Protein AF-A0A2N6DY62-F1 (afdb_monomer)

Secondary structure (DSSP, 8-state):
--S---SS--SS-TT-SS--HHHHHHHHHT-S-------HHHHHHHHHHHH--GGGSTT----

Sequence (63 aa):
MDATRKKHPCPDCRMCQWCSDDRCRLCLATGTGCRKKLSMAEQIALYEELNHPCSQRPGCSGD

Solvent-accessible surface area (backbone atoms only — not comparable to full-atom values): 4239 Å² total; per-residue (Å²): 138,84,88,76,82,48,82,43,96,53,89,62,31,85,78,34,79,82,64,55,69,73,57,27,51,55,53,41,73,56,72,71,68,80,72,78,80,62,52,73,67,55,48,50,54,53,49,50,66,75,62,53,54,60,94,75,44,93,82,57,79,79,129

Radius of gyration: 18.84 Å; Cα contacts (8 Å, |Δi|>4): 30; chains: 1; bounding box: 28×17×57 Å

Foldseek 3Di:
DDPDDQVDPDPQASRHPPDDPVVSVVNCVPVDDDPPPDDPVRVVVVVCVVPPPLVPDVPSPDD

Mean predicted aligned error: 13.09 Å

pLDDT: mean 73.84, std 12.64, range [48.69, 96.38]

Structure (mmCIF, N/CA/C/O backbone):
data_AF-A0A2N6DY62-F1
#
_entry.id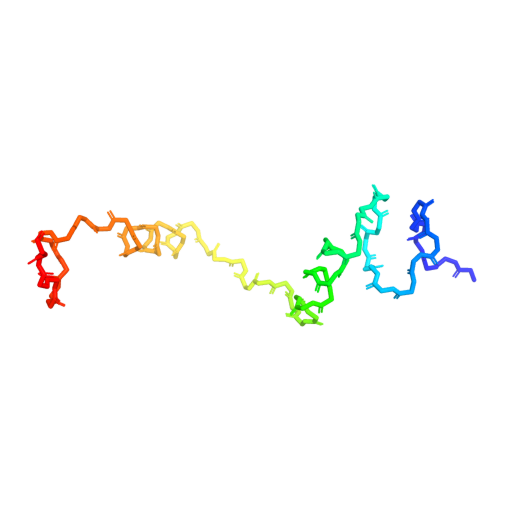   AF-A0A2N6DY62-F1
#
loop_
_atom_site.group_PDB
_atom_site.id
_atom_site.type_symbol
_atom_site.label_atom_id
_atom_site.label_alt_id
_atom_site.label_comp_id
_atom_site.label_asym_id
_atom_site.label_entity_id
_atom_site.label_seq_id
_atom_site.pdbx_PDB_ins_code
_atom_site.Cartn_x
_atom_site.Cartn_y
_atom_site.Cartn_z
_atom_site.occupancy
_atom_site.B_iso_or_equiv
_atom_site.auth_seq_id
_atom_site.auth_comp_id
_atom_site.auth_asym_id
_atom_site.auth_atom_id
_atom_site.pdbx_PDB_model_num
ATOM 1 N N . MET A 1 1 ? -2.432 -1.632 -28.873 1.00 48.69 1 MET A N 1
ATOM 2 C CA . MET A 1 1 ? -2.681 -0.252 -28.417 1.00 48.69 1 MET A CA 1
ATOM 3 C C . MET A 1 1 ? -3.003 -0.300 -26.935 1.00 48.69 1 MET A C 1
ATOM 5 O O . MET A 1 1 ? -3.891 -1.043 -26.552 1.00 48.69 1 MET A O 1
ATOM 9 N N . ASP A 1 2 ? -2.178 0.418 -26.173 1.00 52.19 2 ASP A N 1
ATOM 10 C CA . ASP A 1 2 ? -2.241 0.798 -24.753 1.00 52.19 2 ASP A CA 1
ATOM 11 C C . ASP A 1 2 ? -2.355 -0.275 -23.645 1.00 52.19 2 ASP A C 1
ATOM 13 O O . ASP A 1 2 ? -3.403 -0.503 -23.056 1.00 52.19 2 ASP A O 1
ATOM 17 N N . ALA A 1 3 ? -1.201 -0.850 -23.286 1.00 56.31 3 ALA A N 1
ATOM 18 C CA . ALA A 1 3 ? -0.917 -1.314 -21.925 1.00 56.31 3 ALA A CA 1
ATOM 19 C C . ALA A 1 3 ? 0.018 -0.294 -21.237 1.00 56.31 3 ALA A C 1
ATOM 21 O O . ALA A 1 3 ? 1.184 -0.574 -20.964 1.00 56.31 3 ALA A O 1
ATOM 22 N N . THR A 1 4 ? -0.464 0.944 -21.085 1.00 58.12 4 THR A N 1
ATOM 23 C CA . THR A 1 4 ? -0.060 1.946 -20.079 1.00 58.12 4 T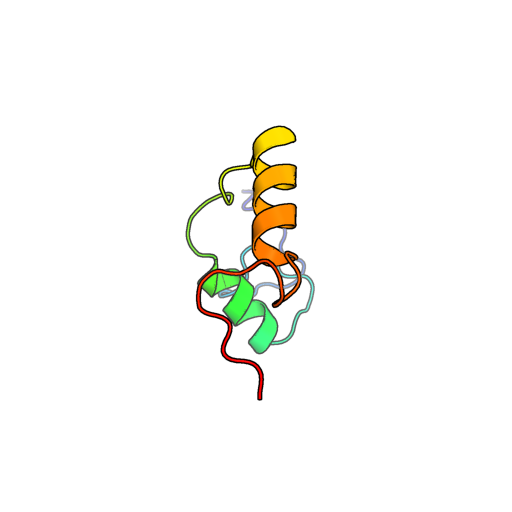HR A CA 1
ATOM 24 C C . THR A 1 4 ? 1.428 1.983 -19.677 1.00 58.12 4 THR A C 1
ATOM 26 O O . THR A 1 4 ? 1.823 1.540 -18.599 1.00 58.12 4 THR A O 1
ATOM 29 N N . ARG A 1 5 ? 2.241 2.559 -20.572 1.00 61.34 5 ARG A N 1
ATOM 30 C CA . ARG A 1 5 ? 3.527 3.274 -20.378 1.00 61.34 5 ARG A CA 1
ATOM 31 C C . ARG A 1 5 ? 4.287 3.027 -19.062 1.00 61.34 5 ARG A C 1
ATOM 33 O O . ARG A 1 5 ? 4.466 3.941 -18.254 1.00 61.34 5 ARG A O 1
ATOM 40 N N . LYS A 1 6 ? 4.865 1.837 -18.884 1.00 61.34 6 LYS A N 1
ATOM 41 C CA . LYS A 1 6 ? 6.020 1.711 -17.978 1.00 61.34 6 LYS A CA 1
ATOM 42 C C . LYS A 1 6 ? 7.151 2.591 -18.534 1.00 61.34 6 LYS A C 1
ATOM 44 O O . LYS A 1 6 ? 7.432 2.530 -19.728 1.00 61.34 6 LYS A O 1
ATOM 49 N N . LYS A 1 7 ? 7.821 3.393 -17.693 1.00 64.88 7 LYS A N 1
ATOM 50 C CA . LYS A 1 7 ? 8.983 4.209 -18.124 1.00 64.88 7 LYS A CA 1
ATOM 51 C C . LYS A 1 7 ? 10.159 3.349 -18.610 1.00 64.88 7 LYS A C 1
ATOM 53 O O . LYS A 1 7 ? 11.018 3.831 -19.335 1.00 64.88 7 LYS A O 1
ATOM 58 N N . HIS A 1 8 ? 10.192 2.086 -18.196 1.00 67.25 8 HIS A N 1
ATOM 59 C CA . HIS A 1 8 ? 11.156 1.081 -18.615 1.00 67.25 8 HIS A CA 1
ATOM 60 C C . HIS A 1 8 ? 10.400 -0.222 -18.932 1.00 67.25 8 HIS A C 1
ATOM 62 O O . HIS A 1 8 ? 9.498 -0.583 -18.163 1.00 67.25 8 HIS A O 1
ATOM 68 N N . PRO A 1 9 ? 10.728 -0.927 -20.034 1.00 67.62 9 PRO A N 1
ATOM 69 C CA . PRO A 1 9 ? 10.104 -2.194 -20.420 1.00 67.62 9 PRO A CA 1
ATOM 70 C C . PRO A 1 9 ? 10.568 -3.360 -19.530 1.00 67.62 9 PRO A C 1
ATOM 72 O O . PRO A 1 9 ? 11.056 -4.376 -20.008 1.00 67.62 9 PRO A O 1
ATOM 75 N N . CYS A 1 10 ? 10.406 -3.215 -18.216 1.00 73.50 10 CYS A N 1
ATOM 76 C CA . CYS A 1 10 ? 10.653 -4.285 -17.266 1.00 73.50 10 CYS A CA 1
ATOM 77 C C . CYS A 1 10 ? 9.527 -5.328 -17.372 1.00 73.50 10 CYS A C 1
ATOM 79 O O . CYS A 1 10 ? 8.348 -4.957 -17.202 1.00 73.50 10 CYS A O 1
ATOM 81 N N . PRO A 1 11 ? 9.856 -6.608 -17.626 1.00 70.81 11 PRO A N 1
ATOM 82 C C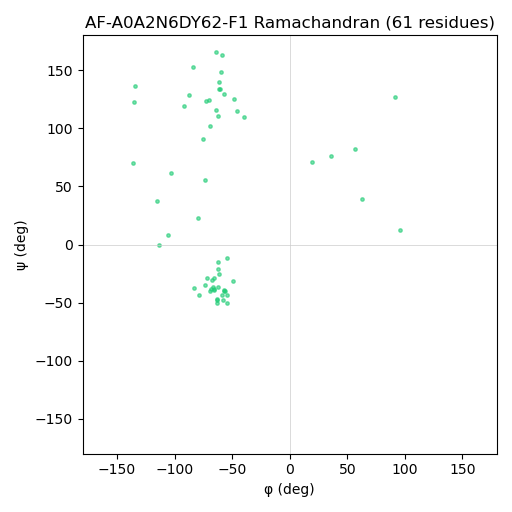A . PRO A 1 11 ? 8.866 -7.679 -17.621 1.00 70.81 11 PRO A CA 1
ATOM 83 C C . PRO A 1 11 ? 8.323 -7.923 -16.205 1.00 70.81 11 PRO A C 1
ATOM 85 O O . PRO A 1 11 ? 7.142 -8.220 -16.044 1.00 70.81 11 PRO A O 1
ATOM 88 N N . ASP A 1 12 ? 9.149 -7.675 -15.188 1.00 69.56 12 ASP A N 1
ATOM 89 C CA . ASP A 1 12 ? 8.885 -8.017 -13.789 1.00 69.56 12 ASP A CA 1
ATOM 90 C C . ASP A 1 12 ? 8.027 -6.967 -13.066 1.00 69.56 12 ASP A C 1
ATOM 92 O O . ASP A 1 12 ? 7.145 -7.260 -12.268 1.00 69.56 12 ASP A O 1
ATOM 96 N N . CYS A 1 13 ? 8.221 -5.686 -13.347 1.00 77.19 13 CYS A N 1
ATOM 97 C CA . CYS A 1 13 ? 7.548 -4.632 -12.597 1.00 77.19 13 CYS A CA 1
ATOM 98 C C . CYS A 1 13 ? 6.172 -4.279 -13.183 1.00 77.19 13 CYS A C 1
ATOM 100 O O . CYS A 1 13 ? 6.082 -3.888 -14.343 1.00 77.19 13 CYS A O 1
ATOM 102 N N . ARG A 1 14 ? 5.101 -4.264 -12.375 1.00 72.88 14 ARG A N 1
ATOM 103 C CA . ARG A 1 14 ? 3.780 -3.743 -12.807 1.00 72.88 14 ARG A CA 1
ATOM 104 C C . ARG A 1 14 ? 3.781 -2.230 -13.073 1.00 72.88 14 ARG A C 1
ATOM 106 O O . ARG A 1 14 ? 3.147 -1.787 -14.021 1.00 72.88 14 ARG A O 1
ATOM 113 N N . MET A 1 15 ? 4.533 -1.457 -12.284 1.00 73.56 15 MET A N 1
ATOM 114 C CA . MET A 1 15 ? 4.642 0.007 -12.386 1.00 73.56 15 MET A CA 1
ATOM 115 C C . MET A 1 15 ? 6.113 0.437 -12.251 1.00 73.56 15 MET A C 1
ATOM 117 O O . MET A 1 15 ? 6.534 0.962 -11.222 1.00 73.56 15 MET A O 1
ATOM 121 N N . CYS A 1 16 ? 6.930 0.141 -13.265 1.00 78.81 16 CYS A N 1
ATOM 122 C CA . CYS A 1 16 ? 8.371 0.388 -13.190 1.00 78.81 16 CYS A CA 1
ATOM 123 C C . CYS A 1 16 ? 8.698 1.891 -13.229 1.00 78.81 16 CYS A C 1
ATOM 125 O O . CYS A 1 16 ? 8.349 2.588 -14.187 1.00 78.81 16 CYS A O 1
ATOM 127 N N . GLN A 1 17 ? 9.425 2.360 -12.214 1.00 81.44 17 GLN A N 1
ATOM 128 C CA . GLN A 1 17 ? 9.959 3.722 -12.118 1.00 81.44 17 GLN A CA 1
ATOM 129 C C . GLN A 1 17 ? 11.496 3.731 -12.132 1.00 81.44 17 GLN A C 1
ATOM 131 O O . GLN A 1 17 ? 12.088 4.512 -11.400 1.00 81.44 17 GLN A O 1
ATOM 136 N N . TRP A 1 18 ? 12.140 2.853 -12.916 1.00 78.38 18 TRP A N 1
ATOM 137 C CA . TRP A 1 18 ? 13.605 2.663 -12.875 1.00 78.38 18 TRP A CA 1
ATOM 138 C C . TRP A 1 18 ? 14.119 2.142 -11.526 1.00 78.38 18 TRP A C 1
ATOM 140 O O . TRP A 1 18 ? 15.144 2.558 -10.995 1.00 78.38 18 TRP A O 1
ATOM 150 N N . CYS A 1 19 ? 13.368 1.232 -10.928 1.00 79.38 19 CYS A N 1
ATOM 151 C CA . CYS A 1 19 ? 13.761 0.627 -9.670 1.00 79.38 19 CYS A CA 1
ATOM 152 C C . CYS A 1 19 ? 14.720 -0.553 -9.896 1.00 79.38 19 CYS A C 1
ATOM 154 O O . CYS A 1 19 ? 14.659 -1.197 -10.939 1.00 79.38 19 CYS A O 1
ATOM 156 N N . SER A 1 20 ? 15.576 -0.843 -8.912 1.00 82.88 20 SER A N 1
ATOM 157 C CA . SER A 1 20 ? 16.457 -2.017 -8.926 1.00 82.88 20 SER A CA 1
ATOM 158 C C . SER A 1 20 ? 15.676 -3.336 -8.892 1.00 82.88 20 SER A C 1
ATOM 160 O O . SER A 1 20 ? 14.497 -3.365 -8.521 1.00 82.88 20 SER A O 1
ATOM 162 N N . ASP A 1 21 ? 16.353 -4.440 -9.204 1.00 79.81 21 ASP A N 1
ATOM 163 C CA . ASP A 1 21 ? 15.762 -5.782 -9.233 1.00 79.81 21 ASP A CA 1
ATOM 164 C C . ASP A 1 21 ? 15.109 -6.175 -7.902 1.00 79.81 21 ASP A C 1
ATOM 166 O O . ASP A 1 21 ? 14.004 -6.717 -7.895 1.00 79.81 21 ASP A O 1
ATOM 170 N N . ASP A 1 22 ? 15.723 -5.829 -6.763 1.00 80.12 22 ASP A N 1
ATOM 171 C CA . ASP A 1 22 ? 15.136 -6.021 -5.428 1.00 80.12 22 ASP A CA 1
ATOM 172 C C . ASP A 1 22 ? 13.759 -5.371 -5.298 1.00 80.12 22 ASP A C 1
ATOM 174 O O . ASP A 1 22 ? 12.806 -5.965 -4.789 1.00 80.12 22 ASP A O 1
ATOM 178 N N . ARG A 1 23 ? 13.624 -4.148 -5.808 1.00 79.25 23 ARG A N 1
ATOM 179 C CA . ARG A 1 23 ? 12.362 -3.410 -5.760 1.00 79.25 23 ARG A CA 1
ATOM 180 C C . ARG A 1 23 ? 11.347 -3.983 -6.747 1.00 79.25 23 ARG A C 1
ATOM 182 O O . ARG A 1 23 ? 10.162 -4.018 -6.415 1.00 79.25 23 ARG A O 1
ATOM 189 N N . CYS A 1 24 ? 11.784 -4.476 -7.909 1.00 79.38 24 CYS A N 1
ATOM 190 C CA . CYS A 1 24 ? 10.883 -5.187 -8.819 1.00 79.38 24 CYS A CA 1
ATOM 191 C C . CYS A 1 24 ? 10.377 -6.506 -8.229 1.00 79.38 24 CYS A C 1
ATOM 193 O O . CYS A 1 24 ? 9.180 -6.783 -8.348 1.00 79.38 24 CYS A O 1
ATOM 195 N N . ARG A 1 25 ? 11.213 -7.258 -7.497 1.00 76.19 25 ARG A N 1
ATOM 196 C CA . ARG A 1 25 ? 10.779 -8.464 -6.768 1.00 76.19 25 ARG A CA 1
ATOM 197 C C . ARG A 1 25 ? 9.654 -8.167 -5.775 1.00 76.19 25 ARG A C 1
ATOM 199 O O . ARG A 1 25 ? 8.697 -8.931 -5.703 1.00 76.19 25 ARG A O 1
ATOM 206 N N . LEU A 1 26 ? 9.694 -7.033 -5.075 1.00 74.25 26 LEU A N 1
ATOM 207 C CA . LEU A 1 26 ? 8.610 -6.618 -4.169 1.00 74.25 26 LEU A CA 1
ATOM 208 C C . LEU A 1 26 ? 7.314 -6.256 -4.922 1.00 74.25 26 LEU A C 1
ATOM 210 O O . LEU A 1 26 ? 6.205 -6.588 -4.487 1.00 74.25 26 LEU A O 1
ATOM 214 N N . CYS A 1 27 ? 7.433 -5.605 -6.082 1.00 71.38 27 CYS A N 1
ATOM 215 C CA . CYS A 1 27 ? 6.286 -5.290 -6.939 1.00 71.38 27 CYS A CA 1
ATOM 216 C C . CYS A 1 27 ? 5.610 -6.543 -7.525 1.00 71.38 27 CYS A C 1
ATOM 218 O O . CYS A 1 27 ? 4.398 -6.506 -7.772 1.00 71.38 27 CYS A O 1
ATOM 220 N N . LEU A 1 28 ? 6.378 -7.620 -7.728 1.00 69.56 28 LEU A N 1
ATOM 221 C CA . LEU A 1 28 ? 5.905 -8.950 -8.125 1.00 69.56 28 LEU A CA 1
ATOM 222 C C . LEU A 1 28 ? 5.312 -9.741 -6.959 1.00 69.56 28 LEU A C 1
ATOM 224 O O . LEU A 1 28 ? 4.251 -10.339 -7.111 1.00 69.56 28 LEU A O 1
ATOM 228 N N . ALA A 1 29 ? 5.963 -9.723 -5.791 1.00 66.69 29 ALA A N 1
ATOM 229 C CA . ALA A 1 29 ? 5.522 -10.454 -4.599 1.00 66.69 29 ALA A CA 1
ATOM 230 C C . ALA A 1 29 ? 4.143 -9.990 -4.107 1.00 66.69 29 ALA A C 1
ATOM 232 O O . ALA A 1 29 ? 3.381 -10.750 -3.521 1.00 66.69 29 ALA A O 1
ATOM 233 N N . THR A 1 30 ? 3.771 -8.751 -4.422 1.00 66.81 30 THR A N 1
ATOM 234 C CA . THR A 1 30 ? 2.426 -8.205 -4.188 1.00 66.81 30 THR A CA 1
ATOM 235 C C . THR A 1 30 ? 1.411 -8.641 -5.264 1.00 66.81 30 THR A C 1
ATOM 237 O O . THR A 1 30 ? 0.414 -7.952 -5.495 1.00 66.81 30 THR A O 1
ATOM 240 N N . GLY A 1 31 ? 1.675 -9.760 -5.955 1.00 58.75 31 GLY A N 1
ATOM 241 C CA . GLY A 1 31 ? 1.063 -10.247 -7.199 1.00 58.75 31 GLY A CA 1
ATOM 242 C C . GLY A 1 31 ? -0.460 -10.382 -7.227 1.00 58.75 31 GLY A C 1
ATOM 243 O O . GLY A 1 31 ? -1.038 -10.462 -8.305 1.00 58.75 31 GLY A O 1
ATOM 244 N N . THR A 1 32 ? -1.144 -10.281 -6.094 1.00 56.88 32 THR A N 1
ATOM 245 C CA . THR A 1 32 ? -2.606 -10.302 -6.028 1.00 56.88 32 THR A CA 1
ATOM 246 C C . THR A 1 32 ? -3.136 -9.216 -5.109 1.00 56.88 32 THR A C 1
ATOM 248 O O . THR A 1 32 ? -2.863 -9.206 -3.912 1.00 56.88 32 THR A O 1
ATOM 251 N N . GLY A 1 33 ? -3.979 -8.362 -5.682 1.00 54.19 33 GLY A N 1
ATOM 252 C CA . GLY A 1 33 ? -4.979 -7.618 -4.936 1.00 54.19 33 GLY A CA 1
ATOM 253 C C . GLY A 1 33 ? -4.508 -6.262 -4.444 1.00 54.19 33 GLY A C 1
ATOM 254 O O . GLY A 1 33 ? -3.532 -6.126 -3.713 1.00 54.19 33 GLY A O 1
ATOM 255 N N . CYS A 1 34 ? -5.295 -5.247 -4.788 1.00 52.50 34 CYS A N 1
ATOM 256 C CA . CYS A 1 34 ? -5.516 -4.125 -3.893 1.00 52.50 34 CYS A CA 1
ATOM 257 C C . CYS A 1 34 ? -5.638 -4.715 -2.477 1.00 52.50 34 CYS A C 1
ATOM 259 O O . CYS A 1 34 ? -6.588 -5.458 -2.221 1.00 52.50 34 CYS A O 1
ATOM 261 N N . ARG A 1 35 ? -4.652 -4.493 -1.590 1.00 64.06 35 ARG A N 1
ATOM 262 C CA . ARG A 1 35 ? -4.833 -4.809 -0.165 1.00 64.06 35 ARG A CA 1
ATOM 263 C C . ARG A 1 35 ? -6.177 -4.190 0.192 1.00 64.06 35 ARG A C 1
ATOM 265 O O . ARG A 1 35 ? -6.379 -3.022 -0.151 1.00 64.06 35 ARG A O 1
ATOM 272 N N . LYS A 1 36 ? -7.108 -4.986 0.736 1.00 72.00 36 LYS A N 1
ATOM 273 C CA . LYS A 1 36 ? -8.453 -4.507 1.072 1.00 72.00 36 LYS A CA 1
ATOM 274 C C . LYS A 1 36 ? -8.260 -3.176 1.787 1.00 72.00 36 LYS A C 1
ATOM 276 O O . LYS A 1 36 ? -7.568 -3.138 2.804 1.00 72.00 36 LYS A O 1
ATOM 281 N N . LYS A 1 37 ? -8.739 -2.084 1.181 1.00 81.19 37 LYS A N 1
ATOM 282 C CA . LYS A 1 37 ? -8.624 -0.768 1.801 1.00 81.19 37 LYS A CA 1
ATOM 283 C C . LYS A 1 37 ? -9.421 -0.869 3.087 1.00 81.19 37 LYS A C 1
ATOM 285 O O . LYS A 1 37 ? -10.634 -1.058 3.033 1.00 81.19 37 LYS A O 1
ATOM 290 N N . LEU A 1 38 ? -8.712 -0.847 4.204 1.00 88.38 38 LEU A N 1
ATOM 291 C CA . LEU A 1 38 ? -9.332 -0.799 5.511 1.00 88.38 38 LEU A CA 1
ATOM 292 C C . LEU A 1 38 ? -10.128 0.504 5.587 1.00 88.38 38 LEU A C 1
ATOM 294 O O . LEU A 1 38 ? -9.690 1.547 5.086 1.00 88.38 38 LEU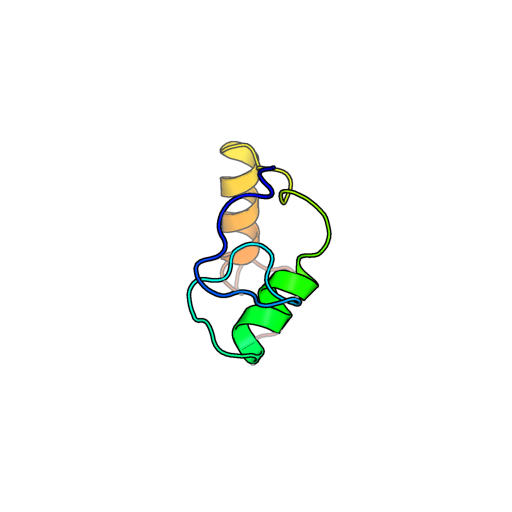 A O 1
ATOM 298 N N . SER A 1 39 ? -11.311 0.442 6.180 1.00 93.94 39 SER A N 1
ATOM 299 C CA . SER A 1 39 ? -12.001 1.637 6.647 1.00 93.94 39 SER A CA 1
ATOM 300 C C . SER A 1 39 ? -11.128 2.374 7.666 1.00 93.94 39 SER A C 1
ATOM 302 O O . SER A 1 39 ? -10.188 1.814 8.228 1.00 93.94 39 SER A O 1
ATOM 304 N N . MET A 1 40 ? -11.444 3.642 7.935 1.00 94.69 40 MET A N 1
ATOM 305 C CA . MET A 1 40 ? -10.708 4.415 8.943 1.00 94.69 40 MET A CA 1
ATOM 306 C C . MET A 1 40 ? -10.740 3.738 10.316 1.00 94.69 40 MET A C 1
ATOM 308 O O . MET A 1 40 ? -9.710 3.668 10.974 1.00 94.69 40 MET A O 1
ATOM 312 N N . ALA A 1 41 ? -11.881 3.162 10.702 1.00 96.38 41 ALA A N 1
ATOM 313 C CA . ALA A 1 41 ? -12.005 2.408 11.945 1.00 96.38 41 ALA A CA 1
ATOM 314 C C . ALA A 1 41 ? -11.107 1.158 11.955 1.00 96.38 41 ALA A C 1
ATOM 316 O O . ALA A 1 41 ? -10.359 0.949 12.904 1.00 96.38 41 ALA A O 1
ATOM 317 N N . GLU A 1 42 ? -11.124 0.364 10.879 1.00 94.31 42 GLU A N 1
ATOM 318 C CA . GLU A 1 42 ? -10.258 -0.819 10.756 1.00 94.31 42 GLU A CA 1
ATOM 319 C C . GLU A 1 42 ? -8.766 -0.445 10.757 1.00 94.31 42 GLU A C 1
ATOM 321 O O . GLU A 1 42 ? -7.946 -1.167 11.319 1.00 94.31 42 GLU A O 1
ATOM 326 N N . GLN A 1 43 ? -8.398 0.686 10.149 1.00 94.56 43 GLN A N 1
ATOM 327 C CA . GLN A 1 43 ? -7.014 1.153 10.125 1.00 94.56 43 GLN A CA 1
ATOM 328 C C . GLN A 1 43 ? -6.539 1.616 11.512 1.00 94.56 43 GLN A C 1
ATOM 330 O O . GLN A 1 43 ? -5.399 1.327 11.873 1.00 94.56 43 GLN A O 1
ATOM 335 N N . ILE A 1 44 ? -7.394 2.304 12.282 1.00 94.31 44 ILE A N 1
ATOM 336 C CA . ILE A 1 44 ? -7.102 2.712 13.668 1.00 94.31 44 ILE A CA 1
ATOM 337 C C . ILE A 1 44 ? -6.911 1.473 14.546 1.00 94.31 44 ILE A C 1
ATOM 339 O O . ILE A 1 44 ? -5.874 1.354 15.190 1.00 94.31 44 ILE A O 1
ATOM 343 N N . ALA A 1 45 ? -7.842 0.516 14.491 1.00 93.56 45 ALA A N 1
ATOM 344 C CA . ALA A 1 45 ? -7.763 -0.709 15.286 1.00 93.56 45 ALA A CA 1
ATOM 345 C C . ALA A 1 45 ? -6.484 -1.515 14.995 1.00 93.56 45 ALA A C 1
ATOM 347 O O . ALA A 1 45 ? -5.800 -1.952 15.916 1.00 93.56 45 ALA A O 1
ATOM 348 N N . LEU A 1 46 ? -6.115 -1.660 13.715 1.00 91.88 46 LEU A N 1
ATOM 349 C CA . LEU A 1 46 ? -4.877 -2.346 13.334 1.00 91.88 46 LEU A CA 1
ATOM 350 C C . LEU A 1 46 ? -3.627 -1.592 13.813 1.00 91.88 46 LEU A C 1
ATOM 352 O O . LEU A 1 46 ? -2.639 -2.211 14.208 1.00 91.88 46 LEU A O 1
ATOM 356 N N . TYR A 1 47 ? -3.640 -0.259 13.745 1.00 91.19 47 TYR A N 1
ATOM 357 C CA . TYR A 1 47 ? -2.530 0.547 14.244 1.00 91.19 47 TYR A CA 1
ATOM 358 C C . TYR A 1 47 ? -2.360 0.372 15.754 1.00 91.19 47 TYR A C 1
ATOM 360 O O . TYR A 1 47 ? -1.237 0.155 16.204 1.00 91.19 47 TYR A O 1
ATOM 368 N N . GLU A 1 48 ? -3.452 0.440 16.515 1.00 92.00 48 GLU A N 1
ATOM 369 C CA . GLU A 1 48 ? -3.444 0.218 17.962 1.00 92.00 48 GLU A CA 1
ATOM 370 C C . GLU A 1 48 ? -2.897 -1.176 18.284 1.00 92.00 48 GLU A C 1
ATOM 372 O O . GLU A 1 48 ? -1.935 -1.270 19.043 1.00 92.00 48 GLU A O 1
ATOM 377 N N . GLU A 1 49 ? -3.380 -2.221 17.602 1.00 87.88 49 GLU A N 1
ATOM 378 C CA . GLU A 1 49 ? -2.917 -3.603 17.781 1.00 87.88 49 GLU A CA 1
ATOM 379 C C . GLU A 1 49 ? -1.394 -3.749 17.612 1.00 87.88 49 GLU A C 1
ATOM 381 O O . GLU A 1 49 ? -0.704 -4.315 18.465 1.00 87.88 49 GLU A O 1
ATOM 386 N N . LEU A 1 50 ? -0.863 -3.217 16.507 1.00 88.56 50 LEU A N 1
ATOM 387 C CA . LEU A 1 50 ? 0.556 -3.323 16.158 1.00 88.56 50 LE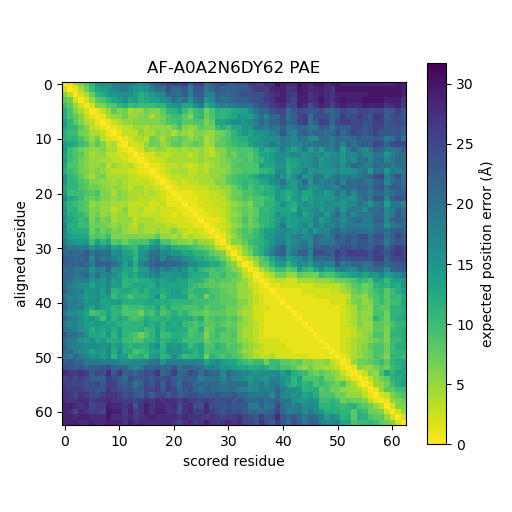U A CA 1
ATOM 388 C C . LEU A 1 50 ? 1.462 -2.464 17.046 1.00 88.56 50 LEU A C 1
ATOM 390 O O . LEU A 1 50 ? 2.631 -2.808 17.226 1.00 88.56 50 LEU A O 1
ATOM 394 N N . ASN A 1 51 ? 0.947 -1.348 17.565 1.00 88.25 51 ASN A N 1
ATOM 395 C CA . ASN A 1 51 ? 1.718 -0.377 18.341 1.00 88.25 51 ASN A CA 1
ATOM 396 C C . ASN A 1 51 ? 1.413 -0.432 19.840 1.00 88.25 51 ASN A C 1
ATOM 398 O O . ASN A 1 51 ? 1.905 0.420 20.585 1.00 88.25 51 ASN A O 1
ATOM 402 N N . HIS A 1 52 ? 0.641 -1.418 20.312 1.00 83.75 52 HIS A N 1
ATOM 403 C CA . HIS A 1 52 ? 0.476 -1.605 21.745 1.00 83.75 52 HIS A CA 1
ATOM 404 C C . HIS A 1 52 ? 1.849 -1.810 22.389 1.00 83.75 52 HIS A C 1
ATOM 406 O O . HIS A 1 52 ? 2.629 -2.667 21.948 1.00 83.75 52 HIS A O 1
ATOM 412 N N . PRO A 1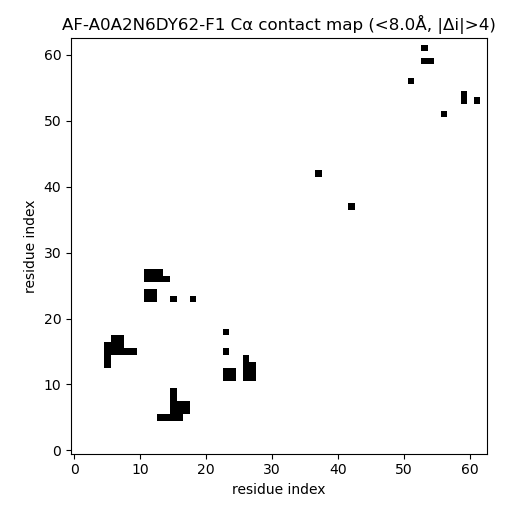 53 ? 2.158 -1.054 23.454 1.00 76.06 53 PRO A N 1
ATOM 413 C CA . PRO A 1 53 ? 3.390 -1.269 24.186 1.00 76.06 53 PRO A CA 1
ATOM 414 C C . PRO A 1 53 ? 3.409 -2.703 24.724 1.00 76.06 53 PRO A C 1
ATOM 416 O O . PRO A 1 53 ? 2.369 -3.272 25.055 1.00 76.06 53 PRO A O 1
ATOM 419 N N . CYS A 1 54 ? 4.603 -3.290 24.834 1.00 67.44 54 CYS A N 1
ATOM 420 C CA . CYS A 1 54 ? 4.802 -4.654 25.343 1.00 67.44 54 CYS A CA 1
ATOM 421 C C . CYS A 1 54 ? 4.071 -4.898 26.681 1.00 67.44 54 CYS A C 1
ATOM 423 O O . CYS A 1 54 ? 3.536 -5.980 26.894 1.00 67.44 54 CYS A O 1
ATOM 425 N N . SER A 1 55 ? 3.931 -3.862 27.519 1.00 66.12 55 SER A N 1
ATOM 426 C CA . SER A 1 55 ? 3.182 -3.880 28.786 1.00 66.12 55 SER A CA 1
ATOM 427 C C . SER A 1 55 ? 1.678 -4.160 28.667 1.00 66.12 55 SER A C 1
ATOM 429 O O . SER A 1 55 ? 1.040 -4.458 29.671 1.00 66.12 55 SER A O 1
ATOM 431 N N . GLN A 1 56 ? 1.102 -4.057 27.470 1.00 65.19 56 GLN A N 1
ATOM 432 C CA . GLN A 1 56 ? -0.320 -4.293 27.198 1.00 65.19 56 GLN A CA 1
ATOM 433 C C . GLN A 1 56 ? -0.553 -5.530 26.316 1.00 65.19 56 GLN A C 1
ATOM 435 O O . GLN A 1 56 ? -1.697 -5.871 26.025 1.00 65.19 56 GLN A O 1
ATOM 440 N N . ARG A 1 57 ? 0.513 -6.226 25.892 1.00 65.69 57 ARG A N 1
ATOM 441 C CA . ARG A 1 57 ? 0.412 -7.425 25.053 1.00 65.69 57 ARG A CA 1
ATOM 442 C C 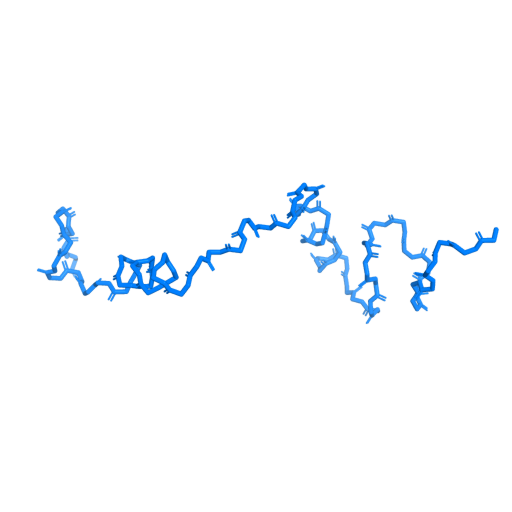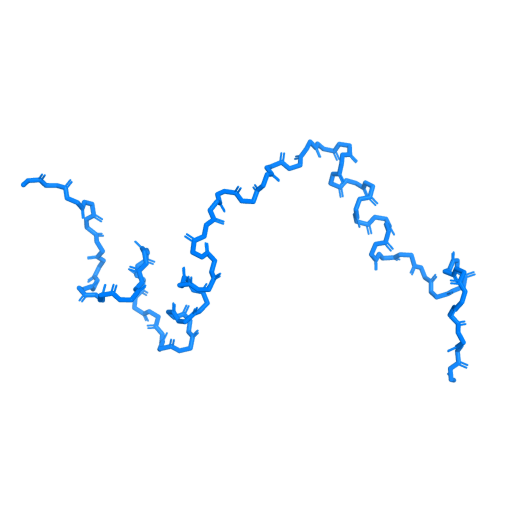. ARG A 1 57 ? 0.352 -8.680 25.934 1.00 65.69 57 ARG A C 1
ATOM 444 O O . ARG A 1 57 ? 1.319 -8.952 26.650 1.00 65.69 57 ARG A O 1
ATOM 451 N N . PRO A 1 58 ? -0.722 -9.490 25.875 1.00 62.56 58 PRO A N 1
ATOM 452 C CA . PRO A 1 58 ? -0.754 -10.756 26.597 1.00 62.56 58 PRO A CA 1
ATOM 453 C C . PRO A 1 58 ? 0.325 -11.691 26.029 1.00 62.56 58 PRO A C 1
ATOM 455 O O . PRO A 1 58 ? 0.285 -12.056 24.856 1.00 62.56 58 PRO A O 1
ATOM 458 N N . GLY A 1 59 ? 1.317 -12.037 26.857 1.00 67.12 59 GLY A N 1
ATOM 459 C CA . GLY A 1 59 ? 2.431 -12.918 26.483 1.00 67.12 59 GLY A CA 1
ATOM 460 C C . GLY A 1 59 ? 3.719 -12.222 26.027 1.00 67.12 59 GLY A C 1
ATOM 461 O O . GLY A 1 59 ? 4.598 -12.892 25.490 1.00 67.12 59 GLY A O 1
ATOM 462 N N . CYS A 1 60 ? 3.870 -10.908 26.227 1.00 61.53 60 CYS A N 1
ATOM 463 C CA . CYS A 1 60 ? 5.165 -10.252 26.034 1.00 61.53 60 CYS A CA 1
ATOM 464 C C . CYS A 1 60 ? 6.091 -10.577 27.221 1.00 61.53 60 CYS A C 1
ATOM 466 O O . CYS A 1 60 ? 6.075 -9.888 28.238 1.00 61.53 60 CYS A O 1
ATOM 468 N N . SER A 1 61 ? 6.866 -11.659 27.113 1.00 65.75 61 SER A N 1
ATOM 469 C CA . SER A 1 61 ? 8.020 -11.879 27.986 1.00 65.75 61 SER A CA 1
ATOM 470 C C . SER A 1 61 ? 9.075 -10.849 27.600 1.00 65.75 61 SER A C 1
ATOM 472 O O . SER A 1 61 ? 9.696 -10.972 26.546 1.00 65.75 61 SER A O 1
ATOM 474 N N . GLY A 1 62 ? 9.192 -9.787 28.396 1.00 65.19 62 GLY A N 1
ATOM 475 C CA . GLY A 1 62 ? 10.315 -8.864 28.291 1.00 65.19 62 GLY A CA 1
ATOM 476 C C . GLY A 1 62 ? 11.616 -9.619 28.547 1.00 65.19 62 GLY A C 1
ATOM 477 O O . GLY A 1 62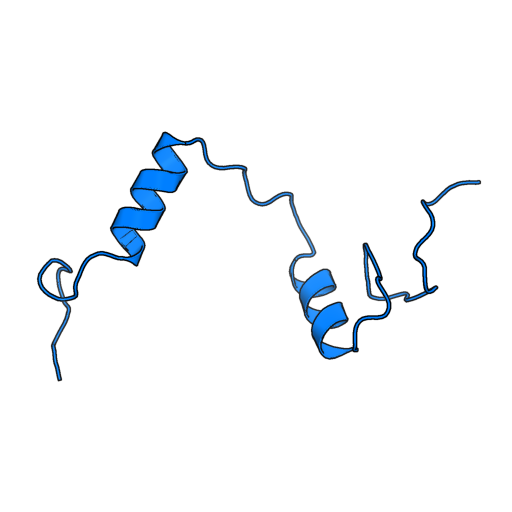 ? 11.674 -10.422 29.479 1.00 65.19 62 GLY A O 1
ATOM 478 N N . ASP A 1 63 ? 12.604 -9.383 27.689 1.00 56.41 63 ASP A N 1
ATOM 479 C CA . ASP A 1 63 ? 14.014 -9.589 28.023 1.00 56.41 63 ASP A CA 1
ATOM 480 C C . ASP A 1 63 ? 14.520 -8.329 28.739 1.00 56.41 63 ASP A C 1
ATOM 482 O O . ASP A 1 63 ? 14.221 -7.216 28.231 1.00 56.41 63 ASP A O 1
#